Protein AF-A0AA37D0J5-F1 (afdb_monomer)

Foldseek 3Di:
DDPVVVVVVVVVVLVVCVVPPDDPVRNVVVVVVVVVVPDPPPD

Sequence (43 aa):
MSAAQLQVELNALLGELEVIDLCPQERRALVDRIQRMMPDKAD

Solvent-accessible surface area (backbone atoms only — not comparable to full-atom values): 2709 Å² total; per-residue (Å²): 134,54,74,67,58,53,53,51,53,50,53,49,53,52,54,57,51,68,76,44,94,60,55,75,66,56,50,48,54,50,53,55,51,51,58,70,68,46,74,76,87,84,123

pLDDT: mean 74.66, std 9.02, range [43.25, 84.31]

Mean predicted aligned error: 8.7 Å

Nearest PDB structures (foldseek):
  6cce-assembly1_D  TM=7.724E-01  e=5.255E+00  Mycolicibacterium smegmatis MC2 155
  6kop-assembly1_D  TM=6.949E-01  e=6.736E+00  Mycobacterium tuberculosis H37Rv

Radius of gyration: 11.72 Å; Cα contacts (8 Å, |Δi|>4): 3; chains: 1; bounding box: 22×18×28 Å

Secondary structure (DSSP, 8-state):
--HHHHHHHHHHHHHHHHHS---HHHHHHHHHHHHHHS-----

Organism: Aeromonas caviae (NCBI:txid648)

S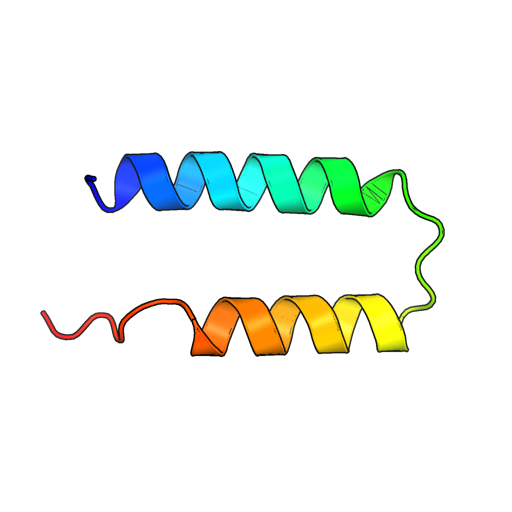tructure (mmCIF, N/CA/C/O backbone):
data_AF-A0AA37D0J5-F1
#
_entry.id   AF-A0AA37D0J5-F1
#
loop_
_atom_site.group_PDB
_atom_site.id
_atom_site.type_symbol
_atom_site.label_atom_id
_atom_site.label_alt_id
_atom_site.label_comp_id
_atom_site.label_asym_id
_atom_site.label_entity_id
_atom_site.label_seq_id
_atom_site.pdbx_PDB_ins_code
_atom_site.Cartn_x
_atom_site.Cartn_y
_atom_site.Cartn_z
_atom_site.occupancy
_atom_site.B_iso_or_equiv
_atom_site.auth_seq_id
_atom_site.auth_comp_id
_atom_site.auth_asym_id
_atom_site.auth_atom_id
_atom_site.pdbx_PDB_model_num
ATOM 1 N N . MET A 1 1 ? 6.448 5.424 -16.894 1.00 57.88 1 MET A N 1
ATOM 2 C CA . MET A 1 1 ? 6.718 5.335 -15.443 1.00 57.88 1 MET A CA 1
ATOM 3 C C . MET A 1 1 ? 7.644 4.162 -15.211 1.00 57.88 1 MET A C 1
ATOM 5 O O . MET A 1 1 ? 7.415 3.121 -15.814 1.00 57.88 1 MET A O 1
ATOM 9 N N . SER A 1 2 ? 8.700 4.325 -14.417 1.00 76.94 2 SER A N 1
ATOM 10 C CA . SER A 1 2 ? 9.584 3.201 -14.085 1.00 76.94 2 SER A CA 1
ATOM 11 C C . SER A 1 2 ? 8.986 2.342 -12.965 1.00 76.94 2 SER A C 1
ATOM 13 O O . SER A 1 2 ? 8.205 2.834 -12.148 1.00 76.94 2 SER A O 1
ATOM 15 N N . ALA A 1 3 ? 9.379 1.067 -12.885 1.00 74.25 3 ALA A N 1
ATOM 16 C CA . ALA A 1 3 ? 8.951 0.164 -11.809 1.00 74.25 3 ALA A CA 1
ATOM 17 C C . ALA A 1 3 ? 9.292 0.709 -10.405 1.00 74.25 3 ALA A C 1
ATOM 19 O O . ALA A 1 3 ? 8.534 0.518 -9.459 1.00 74.25 3 ALA A O 1
ATOM 20 N N . ALA A 1 4 ? 10.398 1.452 -10.282 1.00 74.62 4 ALA A N 1
ATOM 21 C CA . ALA A 1 4 ? 10.800 2.095 -9.034 1.00 74.62 4 ALA A CA 1
ATOM 22 C C . ALA A 1 4 ? 9.853 3.235 -8.619 1.00 74.62 4 ALA A C 1
ATOM 24 O O . ALA A 1 4 ? 9.534 3.363 -7.442 1.00 74.62 4 ALA A O 1
ATOM 25 N N . GLN A 1 5 ? 9.367 4.037 -9.573 1.00 73.75 5 GLN A N 1
ATOM 26 C CA . GLN A 1 5 ? 8.402 5.109 -9.292 1.00 73.75 5 GLN A CA 1
ATOM 27 C C . GLN A 1 5 ? 7.047 4.544 -8.849 1.00 73.75 5 GLN A C 1
ATOM 29 O O . GLN A 1 5 ? 6.472 5.028 -7.880 1.00 73.75 5 GLN A O 1
ATOM 34 N N . LEU A 1 6 ? 6.592 3.465 -9.492 1.00 78.06 6 LEU A N 1
ATOM 35 C CA . LEU A 1 6 ? 5.387 2.729 -9.092 1.00 78.06 6 LEU A CA 1
ATOM 36 C C . LEU A 1 6 ? 5.486 2.181 -7.662 1.00 78.06 6 LEU A C 1
ATOM 38 O O . LEU A 1 6 ? 4.533 2.281 -6.896 1.00 78.06 6 LEU A O 1
ATOM 42 N N . GLN A 1 7 ? 6.644 1.636 -7.286 1.00 76.12 7 GLN A N 1
ATOM 43 C CA . GLN A 1 7 ? 6.872 1.115 -5.938 1.00 76.12 7 GLN A CA 1
ATOM 44 C C . GLN A 1 7 ? 6.813 2.222 -4.872 1.00 76.12 7 GLN A C 1
ATOM 46 O O . GLN A 1 7 ? 6.289 1.998 -3.782 1.00 76.12 7 GLN A O 1
ATOM 51 N N . VAL A 1 8 ? 7.342 3.410 -5.183 1.00 83.31 8 VAL A N 1
ATOM 52 C CA . VAL A 1 8 ? 7.313 4.569 -4.279 1.00 83.31 8 VAL A CA 1
ATOM 53 C C . VAL A 1 8 ? 5.888 5.082 -4.088 1.00 83.31 8 VAL A C 1
ATOM 55 O O . VAL A 1 8 ? 5.471 5.261 -2.946 1.00 83.31 8 VAL A O 1
ATOM 58 N N . GLU A 1 9 ? 5.122 5.262 -5.167 1.00 83.56 9 GLU A N 1
ATOM 59 C CA . GLU A 1 9 ? 3.723 5.698 -5.057 1.00 83.56 9 GLU A CA 1
ATOM 60 C C . GLU A 1 9 ? 2.846 4.670 -4.346 1.00 83.56 9 GLU A C 1
ATOM 62 O O . GLU A 1 9 ? 2.002 5.036 -3.530 1.00 83.56 9 GLU A O 1
ATOM 67 N N . LEU A 1 10 ? 3.089 3.378 -4.580 1.00 81.12 10 LEU A N 1
ATOM 68 C CA . LEU A 1 10 ? 2.384 2.324 -3.866 1.00 81.12 10 LEU A CA 1
ATOM 69 C C . LEU A 1 10 ? 2.652 2.382 -2.355 1.00 81.12 10 LEU A C 1
ATOM 71 O O . LEU A 1 10 ? 1.722 2.271 -1.560 1.00 81.12 10 LEU A O 1
ATOM 75 N N . ASN A 1 11 ? 3.906 2.579 -1.949 1.00 79.38 11 ASN A N 1
ATOM 76 C CA . ASN A 1 11 ? 4.251 2.703 -0.534 1.00 79.38 11 ASN A CA 1
ATOM 77 C C . ASN A 1 11 ? 3.634 3.960 0.101 1.00 79.38 11 ASN A C 1
ATOM 79 O O . ASN A 1 11 ? 3.196 3.897 1.247 1.00 79.38 11 ASN A O 1
ATOM 83 N N . ALA A 1 12 ? 3.564 5.075 -0.633 1.00 83.38 12 ALA A N 1
ATOM 84 C CA . ALA A 1 12 ? 2.908 6.297 -0.166 1.00 83.38 12 ALA A CA 1
ATOM 85 C C . ALA A 1 12 ? 1.399 6.084 0.045 1.00 83.38 12 ALA A C 1
ATOM 87 O O . ALA A 1 12 ? 0.890 6.363 1.127 1.00 83.38 12 ALA A O 1
ATOM 88 N N . LEU A 1 13 ? 0.713 5.485 -0.935 1.00 80.94 13 LEU A N 1
ATOM 89 C CA . LEU A 1 13 ? -0.707 5.130 -0.834 1.00 80.94 13 LEU A CA 1
ATOM 90 C C . LEU A 1 13 ? -0.984 4.174 0.330 1.00 80.94 13 LEU A C 1
ATOM 92 O O . LEU A 1 13 ? -1.958 4.346 1.056 1.00 80.94 13 LEU A O 1
ATOM 96 N N . LEU A 1 14 ? -0.128 3.171 0.538 1.00 74.50 14 LEU A N 1
ATOM 97 C CA . LEU A 1 14 ? -0.264 2.255 1.671 1.00 74.50 14 LEU A CA 1
ATOM 98 C C . LEU A 1 14 ? -0.073 2.965 3.020 1.00 74.50 14 LEU A C 1
ATOM 100 O O . LEU A 1 14 ? -0.787 2.633 3.960 1.00 74.50 14 LEU A O 1
ATOM 104 N N . GLY A 1 15 ? 0.828 3.949 3.109 1.00 75.38 15 GLY A N 1
ATOM 105 C CA . GLY A 1 15 ? 1.002 4.777 4.307 1.00 75.38 15 GLY A CA 1
ATOM 106 C C . GLY A 1 15 ? -0.186 5.706 4.578 1.00 75.38 15 GLY A C 1
ATOM 107 O O . GLY A 1 15 ? -0.610 5.844 5.721 1.00 75.38 15 GLY A O 1
ATOM 108 N N . GLU A 1 16 ? -0.786 6.291 3.539 1.00 76.00 16 GLU A N 1
ATOM 109 C CA . GLU A 1 16 ? -2.026 7.072 3.670 1.00 76.00 16 GLU A CA 1
ATOM 110 C C . GLU A 1 16 ? -3.200 6.202 4.145 1.00 76.00 16 GLU A C 1
ATOM 112 O O . GLU A 1 16 ? -3.996 6.631 4.980 1.00 76.00 16 GLU A O 1
ATOM 117 N N . LEU A 1 17 ? -3.271 4.949 3.679 1.00 70.19 17 LEU A N 1
ATOM 118 C CA . LEU A 1 17 ? -4.269 3.971 4.119 1.00 70.19 17 LEU A CA 1
ATOM 119 C C . LEU A 1 17 ? -4.094 3.537 5.583 1.00 70.19 17 LEU A C 1
ATOM 121 O O . LEU A 1 17 ? -5.070 3.098 6.178 1.00 70.19 17 LEU A O 1
ATOM 125 N N . GLU A 1 18 ? -2.905 3.658 6.184 1.00 66.00 18 GLU A N 1
ATOM 126 C CA . GLU A 1 18 ? -2.699 3.363 7.616 1.00 66.00 18 GLU A CA 1
ATOM 127 C C . GLU A 1 18 ? -3.310 4.418 8.546 1.00 66.00 18 GLU A C 1
ATOM 129 O O . GLU A 1 18 ? -3.566 4.128 9.712 1.00 66.00 18 GLU A O 1
ATOM 134 N N . VAL A 1 19 ? -3.579 5.625 8.038 1.00 70.50 19 VAL A N 1
ATOM 135 C CA . VAL A 1 19 ? -4.286 6.685 8.779 1.00 70.50 19 VAL A CA 1
ATOM 136 C C . VAL A 1 19 ? -5.806 6.489 8.711 1.00 70.50 19 VAL A C 1
ATOM 138 O O . VAL A 1 19 ? -6.549 7.030 9.531 1.00 70.50 19 VAL A O 1
ATOM 141 N N . ILE A 1 20 ? -6.281 5.698 7.748 1.00 68.25 20 ILE A N 1
ATOM 142 C CA . ILE A 1 20 ? -7.682 5.302 7.650 1.00 68.25 20 ILE A CA 1
ATOM 143 C C . ILE A 1 20 ? -7.880 4.112 8.587 1.00 68.25 20 ILE A C 1
ATOM 145 O O . ILE A 1 20 ? -7.178 3.109 8.469 1.00 68.25 20 ILE A O 1
ATOM 149 N N . ASP A 1 21 ? -8.835 4.216 9.513 1.00 70.50 21 ASP A N 1
ATOM 150 C CA . ASP A 1 21 ? -9.206 3.133 10.433 1.00 70.50 21 ASP A CA 1
ATOM 151 C C . ASP A 1 21 ? -9.941 2.023 9.661 1.00 70.50 21 ASP A C 1
ATOM 153 O O . ASP A 1 21 ? -11.158 1.861 9.726 1.00 70.50 21 ASP A O 1
ATOM 157 N N . LEU A 1 22 ? -9.191 1.329 8.806 1.00 71.69 22 LEU A N 1
ATOM 158 C CA . LEU A 1 22 ? -9.676 0.244 7.974 1.00 71.69 22 LEU A CA 1
ATOM 159 C C . LEU A 1 22 ? -9.765 -1.006 8.827 1.00 71.69 22 LEU A C 1
ATOM 161 O O . LEU A 1 22 ? -8.771 -1.480 9.389 1.00 71.69 22 LEU A O 1
ATOM 165 N N . CYS A 1 23 ? -10.940 -1.621 8.831 1.00 80.38 23 CYS A N 1
ATOM 166 C CA . CYS A 1 23 ? -11.071 -2.950 9.390 1.00 80.38 23 CYS A CA 1
ATOM 167 C C . CYS A 1 23 ? -10.146 -3.916 8.616 1.00 80.38 23 CYS A C 1
ATOM 169 O O . CYS A 1 23 ? -9.947 -3.763 7.404 1.00 80.38 23 CYS A O 1
ATOM 171 N N . PRO A 1 24 ? -9.604 -4.972 9.254 1.00 77.88 24 PRO A N 1
ATOM 172 C CA . PRO A 1 24 ? -8.643 -5.886 8.619 1.00 77.88 24 PRO A CA 1
ATOM 173 C C . PRO A 1 24 ? -9.097 -6.468 7.267 1.00 77.88 24 PRO A C 1
ATOM 175 O O . PRO A 1 24 ? -8.278 -6.769 6.398 1.00 77.88 24 PRO A O 1
ATOM 178 N N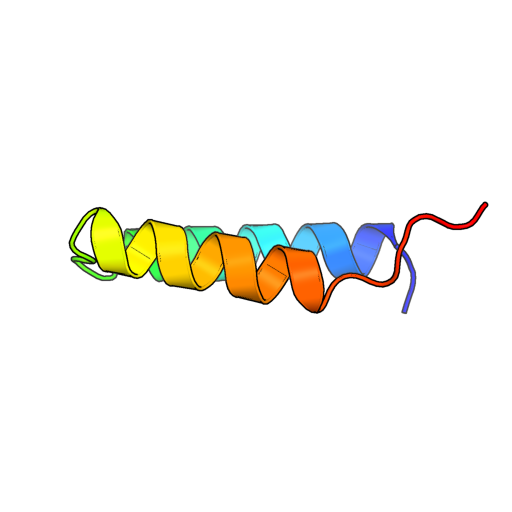 . GLN A 1 25 ? -10.411 -6.615 7.083 1.00 81.88 25 GLN A N 1
ATOM 179 C CA . GLN A 1 25 ? -11.040 -7.098 5.852 1.00 81.88 25 GLN A CA 1
ATOM 180 C C . GLN A 1 25 ? -10.926 -6.083 4.704 1.00 81.88 25 GLN A C 1
ATOM 182 O O . GLN A 1 25 ? -10.610 -6.463 3.577 1.00 81.88 25 GLN A O 1
ATOM 187 N N . GLU A 1 26 ? -11.118 -4.796 4.993 1.00 80.81 26 GLU A N 1
ATOM 188 C CA . GLU A 1 26 ? -11.023 -3.706 4.018 1.00 80.81 26 GLU A CA 1
ATOM 189 C C . GLU A 1 26 ? -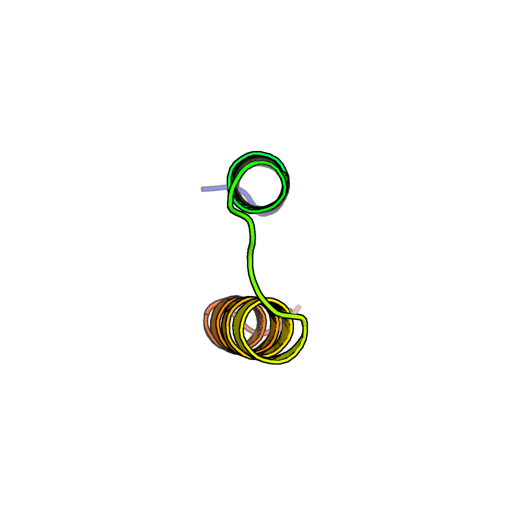9.574 -3.509 3.571 1.00 80.81 26 GLU A C 1
ATOM 191 O O . GLU A 1 26 ? -9.299 -3.418 2.372 1.00 80.81 26 GLU A O 1
ATOM 196 N N . ARG A 1 27 ? -8.629 -3.570 4.523 1.00 79.81 27 ARG A N 1
ATOM 197 C CA . ARG A 1 27 ? -7.189 -3.541 4.226 1.00 79.81 27 ARG A CA 1
ATOM 198 C C . ARG A 1 27 ? -6.799 -4.664 3.269 1.00 79.81 27 ARG A C 1
ATOM 200 O O . ARG A 1 27 ? -6.069 -4.437 2.306 1.00 79.81 27 ARG A O 1
ATOM 207 N N . ARG A 1 28 ? -7.298 -5.881 3.507 1.00 81.44 28 ARG A N 1
ATOM 208 C CA . ARG A 1 28 ? -7.000 -7.036 2.654 1.00 81.44 28 ARG A CA 1
ATOM 209 C C . ARG A 1 28 ? -7.591 -6.896 1.253 1.00 81.44 28 ARG A C 1
ATOM 211 O O . ARG A 1 28 ? -6.890 -7.157 0.281 1.00 81.44 28 ARG A O 1
ATOM 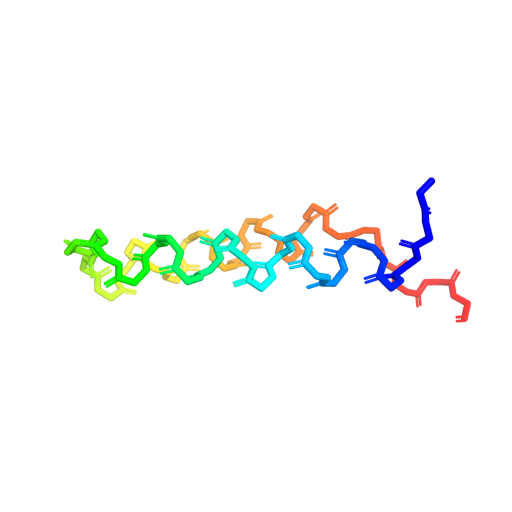218 N N . ALA A 1 29 ? -8.829 -6.418 1.145 1.00 84.31 29 ALA A N 1
ATOM 219 C CA . ALA A 1 29 ? -9.469 -6.167 -0.144 1.00 84.31 29 ALA A CA 1
ATOM 220 C C . ALA A 1 29 ? -8.706 -5.127 -0.987 1.00 84.31 29 ALA A C 1
ATOM 222 O O . ALA A 1 29 ? -8.573 -5.291 -2.202 1.00 84.31 29 ALA A O 1
ATOM 223 N N . LEU A 1 30 ? -8.176 -4.079 -0.347 1.00 81.12 30 LEU A N 1
ATOM 224 C CA . LEU A 1 30 ? -7.336 -3.062 -0.984 1.00 81.12 30 LEU A CA 1
ATOM 225 C C . LEU A 1 30 ? -6.017 -3.637 -1.501 1.00 81.12 30 LEU A C 1
ATOM 227 O O . LEU A 1 30 ? -5.689 -3.441 -2.671 1.00 81.12 30 LEU A O 1
ATOM 231 N N . VAL A 1 31 ? -5.295 -4.382 -0.662 1.00 80.38 31 VAL A N 1
ATOM 232 C CA . VAL A 1 31 ? -4.023 -5.013 -1.046 1.00 80.38 31 VAL A CA 1
ATOM 233 C C . VAL A 1 31 ? -4.216 -5.980 -2.216 1.00 80.38 31 VAL A C 1
ATOM 235 O O . VAL A 1 31 ? -3.488 -5.886 -3.202 1.00 80.38 31 VAL A O 1
ATOM 238 N N . ASP A 1 32 ? -5.229 -6.848 -2.168 1.00 81.88 32 ASP A N 1
ATOM 239 C CA . ASP A 1 32 ? -5.518 -7.796 -3.253 1.00 81.88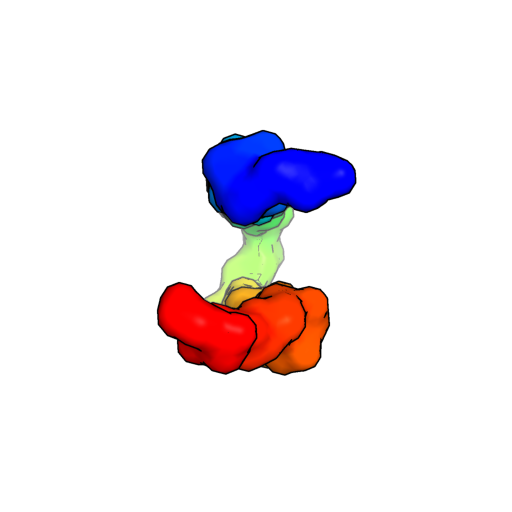 32 ASP A CA 1
ATOM 240 C C . ASP A 1 32 ? -5.840 -7.072 -4.571 1.00 81.88 32 ASP A C 1
ATOM 242 O O . ASP A 1 32 ? -5.441 -7.498 -5.656 1.00 81.88 32 ASP A O 1
ATOM 246 N N . ARG A 1 33 ? -6.576 -5.959 -4.496 1.00 83.06 33 ARG A N 1
ATOM 247 C CA . ARG A 1 33 ? -6.944 -5.160 -5.669 1.00 83.06 33 ARG A CA 1
ATOM 248 C C . ARG A 1 33 ? -5.732 -4.460 -6.277 1.00 83.06 33 ARG A C 1
ATOM 250 O O . ARG A 1 33 ? -5.589 -4.474 -7.495 1.00 83.06 33 ARG A O 1
ATOM 257 N N . ILE A 1 34 ? -4.849 -3.914 -5.445 1.00 80.62 34 ILE A N 1
ATOM 258 C CA . ILE A 1 34 ? -3.568 -3.341 -5.869 1.00 80.62 34 ILE A CA 1
ATOM 259 C C . ILE A 1 34 ? -2.706 -4.401 -6.558 1.00 80.62 34 ILE A C 1
ATOM 261 O O . ILE A 1 34 ? -2.182 -4.153 -7.640 1.00 80.62 34 ILE A O 1
ATOM 265 N N . GLN A 1 35 ? -2.589 -5.594 -5.970 1.00 75.88 35 GLN A N 1
ATOM 266 C CA . GLN A 1 35 ? -1.791 -6.679 -6.542 1.00 75.88 35 GLN A CA 1
ATOM 267 C C . GLN A 1 35 ? -2.289 -7.101 -7.929 1.00 75.88 35 GLN A C 1
ATOM 269 O O . GLN A 1 35 ? -1.472 -7.362 -8.801 1.00 75.88 35 GLN A O 1
ATOM 274 N N .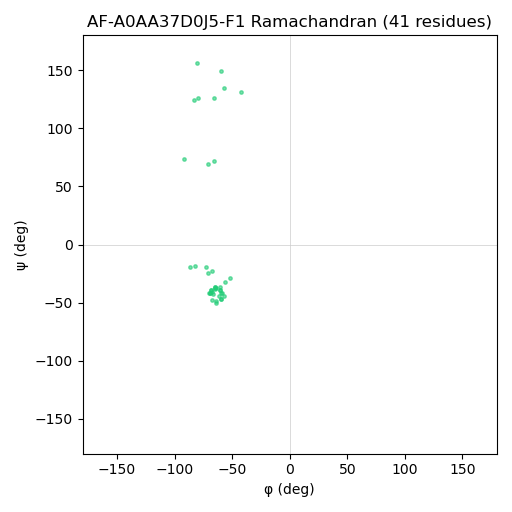 ARG A 1 36 ? -3.608 -7.103 -8.168 1.00 80.19 36 ARG A N 1
ATOM 275 C CA . ARG A 1 36 ? -4.190 -7.373 -9.499 1.00 80.19 36 ARG A CA 1
ATOM 276 C C . ARG A 1 36 ? -3.973 -6.248 -10.512 1.00 80.19 36 ARG A C 1
ATOM 278 O O . ARG A 1 36 ? -4.074 -6.487 -11.709 1.00 80.19 36 ARG A O 1
ATOM 285 N N . MET A 1 37 ? -3.774 -5.019 -10.039 1.00 78.19 37 MET A N 1
ATOM 286 C CA . MET A 1 37 ? -3.516 -3.854 -10.889 1.00 78.19 37 MET A CA 1
ATOM 287 C C . MET A 1 37 ? -2.034 -3.696 -11.223 1.00 78.19 37 MET A C 1
ATOM 289 O O . MET A 1 37 ? -1.703 -3.007 -12.188 1.00 78.19 37 MET A O 1
ATOM 293 N N . MET A 1 38 ? -1.144 -4.315 -10.446 1.00 74.50 38 MET A N 1
ATOM 294 C CA . MET A 1 38 ? 0.252 -4.413 -10.832 1.00 74.50 38 MET A CA 1
ATOM 295 C C . MET A 1 38 ? 0.346 -5.289 -12.085 1.00 74.50 38 MET A C 1
ATOM 297 O O . MET A 1 38 ? -0.159 -6.411 -12.065 1.00 74.50 38 MET A O 1
ATOM 301 N N . PRO A 1 39 ? 0.971 -4.805 -13.174 1.00 67.81 39 PRO A N 1
ATOM 302 C CA . PRO A 1 39 ? 1.273 -5.670 -14.299 1.00 67.81 39 PRO A CA 1
ATOM 303 C C . PRO A 1 39 ? 2.124 -6.820 -13.769 1.00 67.81 39 PRO A C 1
ATOM 305 O O . PRO A 1 39 ? 3.036 -6.581 -12.965 1.00 67.81 39 PRO A O 1
ATOM 308 N N . ASP A 1 40 ? 1.794 -8.049 -14.179 1.00 64.75 40 ASP A N 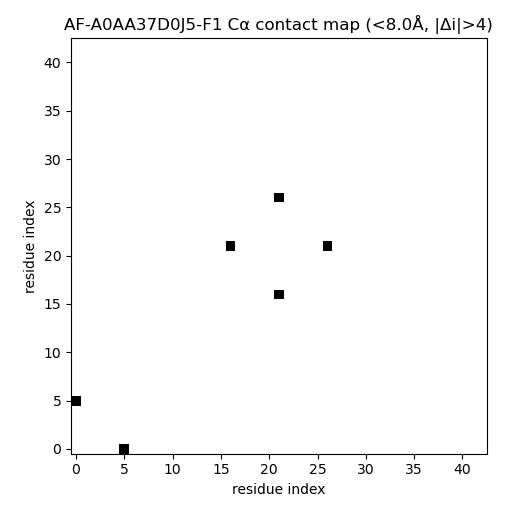1
ATOM 309 C CA . ASP A 1 40 ? 2.634 -9.211 -13.914 1.00 64.75 40 ASP A CA 1
ATOM 310 C C . ASP A 1 40 ? 4.077 -8.788 -14.164 1.00 64.75 40 ASP A C 1
ATOM 312 O O . ASP A 1 40 ? 4.375 -8.151 -15.180 1.00 64.75 40 ASP A O 1
ATOM 316 N N . LYS A 1 41 ? 4.973 -9.083 -13.219 1.00 56.62 41 LYS A N 1
ATOM 317 C CA . LYS A 1 41 ? 6.410 -9.031 -13.487 1.00 56.62 41 LYS A CA 1
ATOM 318 C C . LYS A 1 41 ? 6.711 -10.127 -14.513 1.00 56.62 41 LYS A C 1
ATOM 320 O O . LYS A 1 41 ? 7.225 -11.182 -14.170 1.00 56.62 41 LYS A O 1
ATOM 325 N N . ALA A 1 42 ? 6.282 -9.903 -15.746 1.00 49.22 42 ALA A N 1
ATOM 326 C CA . ALA A 1 42 ? 6.672 -10.611 -16.939 1.00 49.22 42 ALA A CA 1
ATOM 327 C C . ALA A 1 42 ? 7.852 -9.831 -17.519 1.00 49.22 42 ALA A C 1
ATOM 329 O O . ALA A 1 42 ? 7.678 -9.018 -18.421 1.00 49.22 42 ALA A O 1
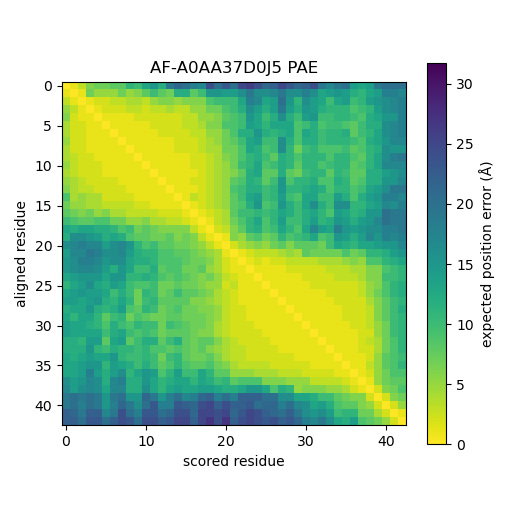ATOM 330 N N . ASP A 1 43 ? 8.989 -9.980 -16.837 1.00 43.25 43 ASP A N 1
ATOM 331 C CA . ASP A 1 43 ? 10.353 -10.160 -17.359 1.00 43.25 43 ASP A CA 1
ATOM 332 C C . ASP A 1 43 ? 11.322 -10.288 -16.16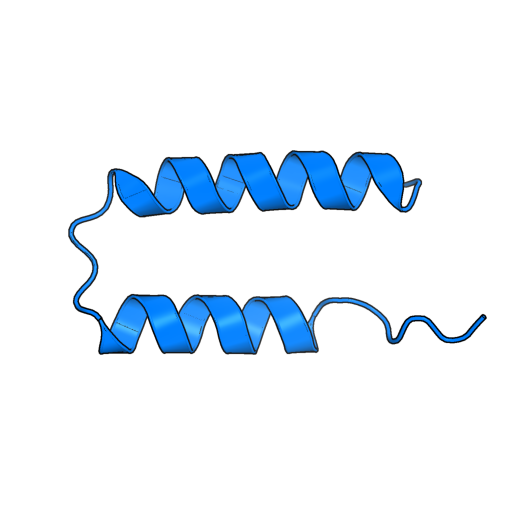9 1.00 43.25 43 ASP A C 1
ATOM 334 O O . ASP A 1 43 ? 11.346 -9.374 -15.305 1.00 43.25 43 ASP A O 1
#